Protein AF-A0AAV4XL71-F1 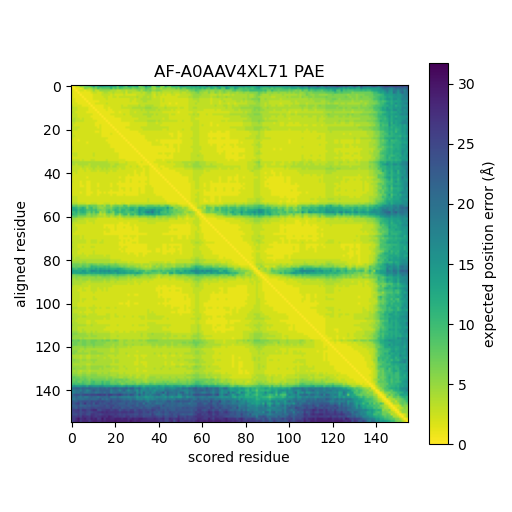(afdb_monomer)

Structure (mmCIF, N/CA/C/O backbone):
data_AF-A0AAV4XL71-F1
#
_entry.id   AF-A0AAV4XL71-F1
#
loop_
_atom_site.group_PDB
_atom_site.id
_atom_site.type_symbol
_atom_site.label_atom_id
_atom_site.label_alt_id
_atom_site.label_comp_id
_atom_site.label_asym_id
_atom_site.label_entity_id
_atom_site.label_seq_id
_atom_site.pdbx_PDB_ins_code
_atom_site.Cartn_x
_atom_site.Cartn_y
_atom_site.Cartn_z
_atom_site.occupancy
_atom_site.B_iso_or_equiv
_atom_site.auth_seq_id
_atom_site.auth_comp_id
_atom_site.auth_asym_id
_atom_site.auth_atom_id
_atom_site.pdbx_PDB_model_num
ATOM 1 N N . MET A 1 1 ? -8.577 -16.260 -2.940 1.00 77.62 1 MET A N 1
ATOM 2 C CA . MET A 1 1 ? -7.442 -15.545 -3.598 1.00 77.62 1 MET A CA 1
ATOM 3 C C . MET A 1 1 ? -6.178 -16.378 -3.914 1.00 77.62 1 MET A C 1
ATOM 5 O O . MET A 1 1 ? -5.143 -15.800 -4.239 1.00 77.62 1 MET A O 1
ATOM 9 N N . MET A 1 2 ? -6.206 -17.719 -3.899 1.00 82.19 2 MET A N 1
ATOM 10 C CA . MET A 1 2 ? -4.968 -18.520 -4.022 1.00 82.19 2 MET A CA 1
ATOM 11 C C . MET A 1 2 ? -4.194 -18.325 -5.337 1.00 82.19 2 MET A C 1
ATOM 13 O O . MET A 1 2 ? -2.986 -18.136 -5.296 1.00 82.19 2 MET A O 1
ATOM 17 N N . CYS A 1 3 ? -4.869 -18.252 -6.488 1.00 85.50 3 CYS A N 1
ATOM 18 C CA . CYS A 1 3 ? -4.184 -18.035 -7.768 1.00 85.50 3 CYS A CA 1
ATOM 19 C C . CYS A 1 3 ? -3.462 -16.678 -7.841 1.00 85.50 3 CYS A C 1
ATOM 21 O O . CYS A 1 3 ? -2.417 -16.573 -8.475 1.00 85.50 3 CYS A O 1
ATOM 23 N N . VAL A 1 4 ? -3.999 -15.641 -7.184 1.00 88.25 4 VAL A N 1
ATOM 24 C CA . VAL A 1 4 ? -3.341 -14.326 -7.095 1.00 88.25 4 VAL A CA 1
ATOM 25 C C . VAL A 1 4 ? -2.095 -14.412 -6.220 1.00 88.25 4 VAL A C 1
ATOM 27 O O . VAL A 1 4 ? -1.054 -13.869 -6.581 1.00 88.25 4 VAL A O 1
ATOM 30 N N . ASN A 1 5 ? -2.181 -15.135 -5.102 1.00 91.56 5 ASN A N 1
ATOM 31 C CA . ASN A 1 5 ? -1.018 -15.416 -4.271 1.00 91.56 5 ASN A CA 1
ATOM 32 C C . ASN A 1 5 ? 0.072 -16.142 -5.077 1.00 91.56 5 ASN A C 1
ATOM 34 O O . ASN A 1 5 ? 1.220 -15.707 -5.069 1.00 91.56 5 ASN A O 1
ATOM 38 N N . ASP A 1 6 ? -0.278 -17.188 -5.823 1.00 91.94 6 ASP A N 1
ATOM 39 C CA . ASP A 1 6 ? 0.688 -17.948 -6.628 1.00 91.94 6 ASP A CA 1
ATOM 40 C C . ASP A 1 6 ? 1.309 -17.094 -7.742 1.00 91.94 6 ASP A C 1
ATOM 42 O O . ASP A 1 6 ? 2.503 -17.191 -8.021 1.00 91.94 6 ASP A O 1
ATOM 46 N N . LEU A 1 7 ? 0.520 -16.197 -8.339 1.00 92.38 7 LEU A N 1
ATOM 47 C CA . LEU A 1 7 ? 0.983 -15.265 -9.361 1.00 92.38 7 LEU A CA 1
ATOM 48 C C . LEU A 1 7 ? 2.049 -14.297 -8.826 1.00 92.38 7 LEU A C 1
ATOM 50 O O . LEU A 1 7 ? 3.060 -14.097 -9.497 1.00 92.38 7 LEU A O 1
ATOM 54 N N . VAL A 1 8 ? 1.860 -13.732 -7.628 1.00 93.06 8 VAL A N 1
ATOM 55 C CA . VAL A 1 8 ? 2.845 -12.836 -6.982 1.00 93.06 8 VAL A CA 1
ATOM 56 C C . VAL A 1 8 ? 4.165 -13.555 -6.695 1.00 93.06 8 VAL A C 1
ATOM 58 O O . VAL A 1 8 ? 5.229 -12.948 -6.784 1.00 93.06 8 VAL A O 1
ATOM 61 N N . HIS A 1 9 ? 4.111 -14.858 -6.418 1.00 93.62 9 HIS A N 1
ATOM 62 C CA . HIS A 1 9 ? 5.293 -15.687 -6.172 1.00 93.62 9 HIS A CA 1
ATOM 63 C C . HIS A 1 9 ? 5.906 -16.281 -7.454 1.00 93.62 9 HIS A C 1
ATOM 65 O O . HIS A 1 9 ? 6.926 -16.969 -7.388 1.00 93.62 9 HIS A O 1
ATOM 71 N N . SER A 1 10 ? 5.307 -16.033 -8.620 1.00 94.44 10 SER A N 1
ATOM 72 C CA . SER A 1 10 ? 5.770 -16.570 -9.900 1.00 94.44 10 SER A CA 1
ATOM 73 C C . SER A 1 10 ? 6.892 -15.735 -10.529 1.00 94.44 10 SER A C 1
ATOM 75 O O . SER A 1 10 ? 7.055 -14.546 -10.247 1.00 94.44 10 SER A O 1
ATOM 77 N N . GLU A 1 11 ? 7.619 -16.331 -11.479 1.00 92.75 11 GLU A N 1
ATOM 78 C CA . GLU A 1 11 ? 8.630 -15.623 -12.280 1.00 92.75 11 GLU A CA 1
ATOM 79 C C . GLU A 1 11 ? 8.041 -14.450 -13.081 1.00 92.75 11 GLU A C 1
ATOM 81 O O . GLU A 1 11 ? 8.743 -13.476 -13.350 1.00 92.75 11 GLU A O 1
ATOM 86 N N . LEU A 1 12 ? 6.743 -14.487 -13.416 1.00 93.31 12 LEU A N 1
ATOM 87 C CA . LEU A 1 12 ? 6.084 -13.391 -14.134 1.00 93.31 12 LEU A CA 1
ATOM 88 C C . LEU A 1 12 ? 6.100 -12.100 -13.316 1.00 93.31 12 LEU A C 1
ATOM 90 O O . LEU A 1 12 ? 6.318 -11.029 -13.873 1.00 93.31 12 LEU A O 1
ATOM 94 N N . PHE A 1 13 ? 5.930 -12.181 -11.995 1.00 93.75 13 PHE A N 1
ATOM 95 C CA . PHE A 1 13 ? 5.935 -10.990 -11.147 1.00 93.75 13 PHE A CA 1
ATOM 96 C C . PHE A 1 13 ? 7.332 -10.356 -11.029 1.00 93.75 13 PHE A C 1
ATOM 98 O O . PHE A 1 13 ? 7.470 -9.168 -10.733 1.00 93.75 13 PHE A O 1
ATOM 105 N N . ARG A 1 14 ? 8.397 -11.102 -11.341 1.00 91.69 14 ARG A N 1
ATOM 106 C CA . ARG A 1 14 ? 9.757 -10.550 -11.402 1.00 91.69 14 ARG A CA 1
ATOM 107 C C . ARG A 1 14 ? 9.975 -9.694 -12.648 1.00 91.69 14 ARG A C 1
ATOM 109 O O . ARG A 1 14 ? 10.817 -8.802 -12.629 1.00 91.69 14 ARG A O 1
ATOM 116 N N . ILE A 1 15 ? 9.191 -9.880 -13.706 1.00 93.69 15 ILE A N 1
ATOM 117 C CA . ILE A 1 15 ? 9.336 -9.128 -14.955 1.00 93.69 15 ILE A CA 1
ATOM 118 C C . ILE A 1 15 ? 8.587 -7.784 -14.837 1.00 93.69 15 ILE A C 1
ATOM 120 O O . ILE A 1 15 ? 7.362 -7.795 -14.687 1.00 93.69 15 ILE A O 1
ATOM 124 N N . PRO A 1 16 ? 9.264 -6.618 -14.943 1.00 93.56 16 PRO A N 1
ATOM 125 C CA . PRO A 1 16 ? 8.613 -5.308 -14.829 1.00 93.56 16 PRO A CA 1
ATOM 126 C C . PRO A 1 16 ? 7.434 -5.113 -15.787 1.00 93.56 16 PRO A C 1
ATOM 128 O O . PRO A 1 16 ? 6.377 -4.648 -15.372 1.00 93.56 16 PRO A O 1
ATOM 131 N N . ASP A 1 17 ? 7.578 -5.529 -17.047 1.00 94.06 17 ASP A N 1
ATOM 132 C CA . ASP A 1 17 ? 6.519 -5.384 -18.053 1.00 94.06 17 ASP A CA 1
ATOM 133 C C . ASP A 1 17 ? 5.276 -6.218 -17.715 1.00 94.06 17 ASP A C 1
ATOM 135 O O . ASP A 1 17 ? 4.148 -5.796 -17.967 1.00 94.06 17 ASP A O 1
ATOM 139 N N . CYS A 1 18 ? 5.461 -7.380 -17.082 1.00 95.19 18 CYS A N 1
ATOM 140 C CA . CYS A 1 18 ? 4.349 -8.180 -16.586 1.00 95.19 18 CYS A CA 1
ATOM 141 C C . CYS A 1 18 ? 3.691 -7.514 -15.374 1.00 95.19 18 CYS A C 1
ATOM 143 O O . CYS A 1 18 ? 2.464 -7.453 -15.321 1.00 95.19 18 CYS A O 1
ATOM 145 N N . ARG A 1 19 ? 4.466 -6.960 -14.428 1.00 95.69 19 ARG A N 1
ATOM 146 C CA . ARG A 1 19 ? 3.899 -6.247 -13.268 1.00 95.69 19 ARG A CA 1
ATOM 147 C C . ARG A 1 19 ? 2.985 -5.098 -13.678 1.00 95.69 19 ARG A C 1
ATOM 149 O O . ARG A 1 19 ? 1.928 -4.960 -13.079 1.00 95.69 19 ARG A O 1
ATOM 156 N N . VAL A 1 20 ? 3.313 -4.358 -14.738 1.00 95.00 20 VAL A N 1
ATOM 157 C CA . VAL A 1 20 ? 2.452 -3.276 -15.258 1.00 95.00 20 VAL A CA 1
ATOM 158 C C . VAL A 1 20 ? 1.038 -3.766 -15.606 1.00 95.00 20 VAL A C 1
ATOM 160 O O . VAL A 1 20 ? 0.077 -3.018 -15.454 1.00 95.00 20 VAL A O 1
ATOM 163 N N . VAL A 1 21 ? 0.891 -5.018 -16.045 1.00 95.56 21 VAL A N 1
ATOM 164 C CA . VAL A 1 21 ? -0.412 -5.617 -16.379 1.00 95.56 21 VAL A CA 1
ATOM 165 C C . VAL A 1 21 ? -1.054 -6.287 -15.164 1.00 95.56 21 VAL A C 1
ATOM 167 O O . VAL A 1 21 ? -2.259 -6.176 -14.949 1.00 95.56 21 VAL A O 1
ATOM 170 N N . LEU A 1 22 ? -0.257 -7.004 -14.370 1.00 96.19 22 LEU A N 1
ATOM 171 C CA . LEU A 1 22 ? -0.755 -7.820 -13.264 1.00 96.19 22 LEU A CA 1
ATOM 172 C C . LEU A 1 22 ? -1.132 -6.975 -12.044 1.00 96.19 22 LEU A C 1
ATOM 174 O O . LEU A 1 22 ? -2.165 -7.218 -11.425 1.00 96.19 22 LEU A O 1
ATOM 178 N N . LEU A 1 23 ? -0.309 -5.987 -11.696 1.00 96.88 23 LEU A N 1
ATOM 179 C CA . LEU A 1 23 ? -0.427 -5.235 -10.452 1.00 96.88 23 LEU A CA 1
ATOM 180 C C . LEU A 1 23 ? -1.751 -4.463 -10.337 1.00 96.88 23 LEU A C 1
ATOM 182 O O . LEU A 1 23 ? -2.382 -4.603 -9.292 1.00 96.88 23 LEU A O 1
ATOM 186 N N . PRO A 1 24 ? -2.262 -3.770 -11.378 1.00 97.75 24 PRO A N 1
ATOM 187 C CA . PRO A 1 24 ? -3.576 -3.130 -11.299 1.00 97.75 24 PRO A CA 1
ATOM 188 C C . PRO A 1 24 ? -4.710 -4.128 -11.027 1.00 97.75 24 PRO A C 1
ATOM 190 O O . PRO A 1 24 ? -5.606 -3.860 -10.228 1.00 97.75 24 PRO A O 1
ATOM 193 N N . MET A 1 25 ? -4.673 -5.312 -11.653 1.00 96.56 25 MET A N 1
ATOM 194 C CA . MET A 1 25 ? -5.679 -6.359 -11.429 1.00 96.56 25 MET A CA 1
ATOM 195 C C . MET A 1 25 ? -5.630 -6.871 -9.986 1.00 96.56 25 MET A C 1
ATOM 197 O O . MET A 1 25 ? -6.660 -6.941 -9.315 1.00 96.56 25 MET A O 1
ATOM 201 N N . ILE A 1 26 ? -4.425 -7.158 -9.491 1.00 97.50 26 ILE A N 1
ATOM 202 C CA . ILE A 1 26 ? -4.198 -7.629 -8.123 1.00 97.50 26 ILE A CA 1
ATOM 203 C C . ILE A 1 26 ? -4.649 -6.570 -7.108 1.00 97.50 26 ILE A C 1
ATOM 205 O O . ILE A 1 26 ? -5.390 -6.888 -6.179 1.00 97.50 26 ILE A O 1
ATOM 209 N N . CYS A 1 27 ? -4.252 -5.308 -7.299 1.00 98.00 27 CYS A N 1
ATOM 210 C CA . CYS A 1 27 ? -4.616 -4.196 -6.426 1.00 98.00 27 CYS A CA 1
ATOM 211 C C . CYS A 1 27 ? -6.130 -3.968 -6.381 1.00 98.00 27 CYS A C 1
ATOM 213 O O . CYS A 1 27 ? -6.674 -3.805 -5.292 1.00 98.00 27 CYS A O 1
ATOM 215 N N . ASN A 1 28 ? -6.821 -4.019 -7.523 1.00 97.19 28 ASN A N 1
ATOM 216 C CA . ASN A 1 28 ? -8.278 -3.879 -7.568 1.00 97.19 28 ASN A CA 1
ATOM 217 C C . ASN A 1 28 ? -8.994 -5.013 -6.825 1.00 97.19 28 ASN A C 1
ATOM 219 O O . ASN A 1 28 ? -9.927 -4.761 -6.062 1.00 97.19 28 ASN A O 1
ATOM 223 N N . GLN A 1 29 ? -8.534 -6.254 -6.996 1.00 96.44 29 GLN A N 1
ATOM 224 C CA . GLN A 1 29 ? -9.107 -7.399 -6.292 1.00 96.44 29 GLN A CA 1
ATOM 225 C C . GLN A 1 29 ? -8.887 -7.299 -4.775 1.00 96.44 29 GLN A C 1
ATOM 227 O O . GLN A 1 29 ? -9.817 -7.499 -3.997 1.00 96.44 29 GLN A O 1
ATOM 232 N N . ILE A 1 30 ? -7.668 -6.953 -4.351 1.00 97.44 30 ILE A N 1
ATOM 233 C CA . ILE A 1 30 ? -7.330 -6.746 -2.938 1.00 97.44 30 ILE A CA 1
ATOM 234 C C . ILE A 1 30 ? -8.175 -5.623 -2.344 1.00 97.44 30 ILE A C 1
ATOM 236 O O . ILE A 1 30 ? -8.736 -5.797 -1.269 1.00 97.44 30 ILE A O 1
ATOM 240 N N . LYS A 1 31 ? -8.302 -4.493 -3.047 1.00 97.69 31 LYS A N 1
ATOM 241 C CA . LYS A 1 31 ? -9.126 -3.364 -2.614 1.00 97.69 31 LYS A CA 1
ATOM 242 C C . LYS A 1 31 ? -10.556 -3.802 -2.309 1.00 97.69 31 LYS A C 1
ATOM 244 O O . LYS A 1 31 ? -11.035 -3.555 -1.208 1.00 97.69 31 LYS A O 1
ATOM 249 N N . SER A 1 32 ? -11.198 -4.494 -3.253 1.00 97.12 32 SER A N 1
ATOM 250 C CA . SER A 1 32 ? -12.578 -4.962 -3.093 1.00 97.12 32 SER A CA 1
ATOM 251 C C . SER A 1 32 ? -12.737 -5.883 -1.882 1.00 97.12 32 SER A C 1
ATOM 253 O O . SER A 1 32 ? -13.720 -5.772 -1.156 1.00 97.12 32 SER A O 1
ATOM 255 N N . LEU A 1 33 ? -11.781 -6.785 -1.651 1.00 96.38 33 LEU A N 1
ATOM 256 C CA . LEU A 1 33 ? -11.826 -7.718 -0.524 1.00 96.38 33 LEU A CA 1
ATOM 257 C C . LEU A 1 33 ? -11.607 -7.013 0.819 1.00 96.38 33 LEU A C 1
ATOM 259 O O . LEU A 1 33 ? -12.353 -7.265 1.764 1.00 96.38 33 LEU A O 1
ATOM 263 N N . LEU A 1 34 ? -10.659 -6.073 0.885 1.00 95.88 34 LEU A N 1
ATOM 264 C CA . LEU A 1 34 ? -10.430 -5.249 2.074 1.00 95.88 34 LEU A CA 1
ATOM 265 C C . LEU A 1 34 ? -11.668 -4.411 2.435 1.00 95.88 34 LEU A C 1
ATOM 267 O O . LEU A 1 34 ? -12.049 -4.345 3.602 1.00 95.88 34 LEU A O 1
ATOM 271 N N . GLU A 1 35 ? -12.327 -3.810 1.441 1.00 95.12 35 GLU A N 1
ATOM 272 C CA . GLU A 1 35 ? -13.557 -3.028 1.633 1.00 95.12 35 GLU A CA 1
ATOM 273 C C . GLU A 1 35 ? -14.727 -3.897 2.125 1.00 95.12 35 GLU A C 1
ATOM 275 O O . GLU A 1 35 ? -15.497 -3.471 2.988 1.00 95.12 35 GLU A O 1
ATOM 280 N N . CYS A 1 36 ? -14.832 -5.138 1.638 1.00 94.88 36 CYS A N 1
ATOM 281 C CA . CYS A 1 36 ? -15.834 -6.108 2.086 1.00 94.88 36 CYS A CA 1
ATOM 282 C C . CYS A 1 36 ? -15.450 -6.863 3.372 1.00 94.88 36 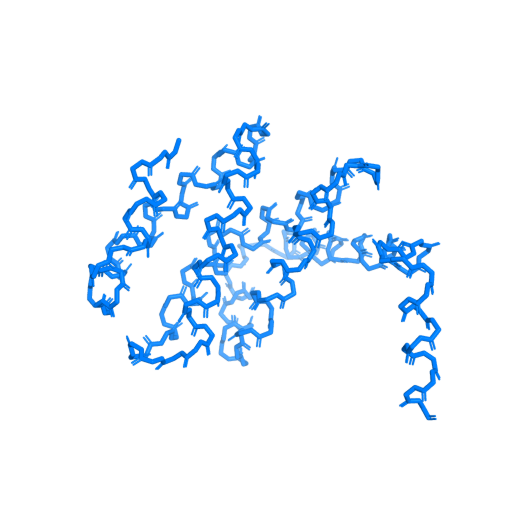CYS A C 1
ATOM 284 O O . CYS A 1 36 ? -16.266 -7.633 3.878 1.00 94.88 36 CYS A O 1
ATOM 286 N N . LYS A 1 37 ? -14.244 -6.636 3.912 1.00 92.62 37 LYS A N 1
ATOM 287 C CA . LYS A 1 37 ? -13.661 -7.378 5.043 1.00 92.62 37 LYS A CA 1
ATOM 288 C C . LYS A 1 37 ? -13.608 -8.897 4.821 1.00 92.62 37 LYS A C 1
ATOM 290 O O . LYS A 1 37 ? -13.772 -9.666 5.768 1.00 92.62 37 LYS A O 1
ATOM 295 N N . ASP A 1 38 ? -13.373 -9.323 3.585 1.00 94.25 38 ASP A N 1
ATOM 296 C CA . ASP A 1 38 ? -13.294 -10.731 3.188 1.00 94.25 38 ASP A CA 1
ATOM 297 C C . ASP A 1 38 ? -11.845 -11.143 2.881 1.00 94.25 38 ASP A C 1
ATOM 299 O O . ASP A 1 38 ? -11.041 -10.324 2.442 1.00 94.25 38 ASP A O 1
ATOM 303 N N . GLU A 1 39 ? -11.490 -12.402 3.155 1.00 94.50 39 GLU A N 1
ATOM 304 C CA . GLU A 1 39 ? -10.135 -12.969 2.998 1.00 94.50 39 GLU A CA 1
ATOM 305 C C . GLU A 1 39 ? -8.984 -12.055 3.509 1.00 94.50 39 GLU A C 1
ATOM 307 O O . GLU A 1 39 ? -7.869 -12.082 2.978 1.00 94.50 39 GLU A O 1
ATOM 312 N N . MET A 1 40 ? -9.227 -11.260 4.563 1.00 94.44 40 MET A N 1
ATOM 313 C CA . MET A 1 40 ? -8.322 -10.194 5.036 1.00 94.44 40 MET A CA 1
ATOM 314 C C . MET A 1 40 ? -6.884 -10.667 5.272 1.00 94.44 40 MET A C 1
ATOM 316 O O . MET A 1 40 ? -5.939 -9.997 4.861 1.00 94.44 40 MET A O 1
ATOM 320 N N . GLU A 1 41 ? -6.702 -11.831 5.899 1.00 95.12 41 GLU A N 1
ATOM 321 C CA . GLU A 1 41 ? -5.373 -12.397 6.168 1.00 95.12 41 GLU A CA 1
ATOM 322 C C . GLU A 1 41 ? -4.584 -12.652 4.881 1.00 95.12 41 GLU A C 1
ATOM 324 O O . GLU A 1 41 ? -3.386 -12.370 4.801 1.00 95.12 41 GLU A O 1
ATOM 329 N N . LEU A 1 42 ? -5.267 -13.155 3.851 1.00 95.94 42 LEU A N 1
ATOM 330 C CA . LEU A 1 42 ? -4.659 -13.458 2.566 1.00 95.94 42 LEU A CA 1
ATOM 331 C C . LEU A 1 42 ? -4.348 -12.171 1.798 1.00 95.94 42 LEU A C 1
ATOM 333 O O . LEU A 1 42 ? -3.269 -12.066 1.219 1.00 95.94 42 LEU A O 1
ATOM 337 N N . CYS A 1 43 ? -5.221 -11.161 1.856 1.00 97.25 43 CYS A N 1
ATOM 338 C CA . CYS A 1 43 ? -4.920 -9.830 1.325 1.00 97.25 43 CYS A CA 1
ATOM 339 C C . CYS A 1 43 ? -3.686 -9.222 2.001 1.00 97.25 43 CYS A C 1
ATOM 341 O O . CYS A 1 43 ? -2.757 -8.803 1.315 1.00 97.25 43 CYS A O 1
ATOM 343 N N . VAL A 1 44 ? -3.638 -9.225 3.336 1.00 96.69 44 VAL A N 1
ATOM 344 C CA . VAL A 1 44 ? -2.504 -8.718 4.123 1.00 96.69 44 VAL A CA 1
ATOM 345 C C . VAL A 1 44 ? -1.208 -9.432 3.743 1.00 96.69 44 VAL A C 1
ATOM 347 O O . VAL A 1 44 ? -0.195 -8.772 3.502 1.00 96.69 44 VAL A O 1
ATOM 350 N N . LYS A 1 45 ? -1.236 -10.762 3.630 1.00 96.81 45 LYS A N 1
ATOM 351 C CA . LYS A 1 45 ? -0.084 -11.545 3.181 1.00 96.81 45 LYS A CA 1
ATOM 352 C C . LYS A 1 45 ? 0.376 -11.121 1.784 1.00 96.81 45 LYS A C 1
ATOM 354 O O . LYS A 1 45 ? 1.524 -10.722 1.625 1.00 96.81 45 LYS A O 1
ATOM 359 N N . ILE A 1 46 ? -0.528 -11.123 0.802 1.00 97.62 46 ILE A N 1
ATOM 360 C CA . ILE A 1 46 ? -0.196 -10.810 -0.596 1.00 97.62 46 ILE A CA 1
ATOM 361 C C . ILE A 1 46 ? 0.388 -9.399 -0.725 1.00 97.62 46 ILE A C 1
ATOM 363 O O . ILE A 1 46 ? 1.403 -9.219 -1.394 1.00 97.62 46 ILE A O 1
ATOM 367 N N . ILE A 1 47 ? -0.209 -8.392 -0.075 1.00 97.75 47 ILE A N 1
ATOM 368 C CA . ILE A 1 47 ? 0.327 -7.024 -0.117 1.00 97.75 47 ILE A CA 1
ATOM 369 C C . ILE A 1 47 ? 1.711 -6.977 0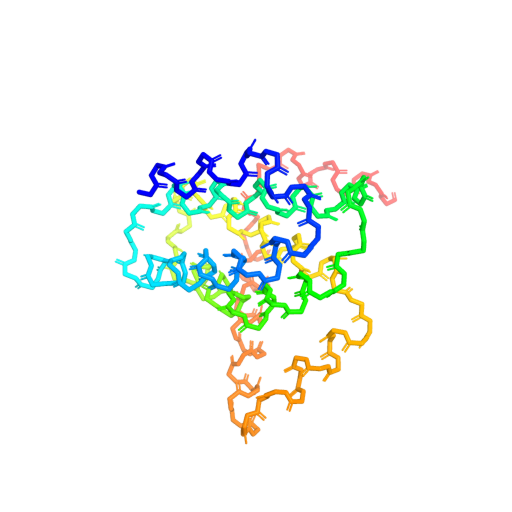.532 1.00 97.75 47 ILE A C 1
ATOM 371 O O . ILE A 1 47 ? 2.610 -6.336 -0.006 1.00 97.75 47 ILE A O 1
ATOM 375 N N . SER A 1 48 ? 1.901 -7.658 1.666 1.00 97.31 48 SER A N 1
ATOM 376 C CA . SER A 1 48 ? 3.202 -7.702 2.343 1.00 97.31 48 SER A CA 1
ATOM 377 C C . SER A 1 48 ? 4.279 -8.290 1.430 1.00 97.31 48 SER A C 1
ATOM 379 O O . SER A 1 48 ? 5.332 -7.674 1.266 1.00 97.31 48 SER A O 1
ATOM 381 N N . ASP A 1 49 ? 3.984 -9.412 0.772 1.00 96.44 49 ASP A N 1
ATOM 382 C CA . ASP A 1 49 ? 4.897 -10.088 -0.154 1.00 96.44 49 ASP A CA 1
ATOM 383 C C . ASP A 1 49 ? 5.233 -9.197 -1.366 1.00 96.44 49 ASP A C 1
ATOM 385 O O . ASP A 1 49 ? 6.405 -9.049 -1.727 1.00 96.44 49 ASP A O 1
ATOM 389 N N . ILE A 1 50 ? 4.234 -8.509 -1.940 1.00 96.94 50 ILE A N 1
ATOM 390 C CA . ILE A 1 50 ? 4.441 -7.516 -3.009 1.00 96.94 50 ILE A CA 1
ATOM 391 C C . ILE A 1 50 ? 5.373 -6.400 -2.529 1.00 96.94 50 ILE A C 1
ATOM 393 O O . ILE A 1 50 ? 6.370 -6.099 -3.188 1.00 96.94 50 ILE A O 1
ATOM 397 N N . MET A 1 51 ? 5.085 -5.783 -1.379 1.00 97.50 51 MET A N 1
ATOM 398 C CA . MET A 1 51 ? 5.876 -4.657 -0.881 1.00 97.50 51 MET A CA 1
ATOM 399 C C . MET A 1 51 ? 7.317 -5.058 -0.550 1.00 97.50 51 MET A C 1
ATOM 401 O O . MET A 1 51 ? 8.226 -4.256 -0.773 1.00 97.50 51 MET A O 1
ATOM 405 N N . ILE A 1 52 ? 7.544 -6.277 -0.047 1.00 94.81 52 ILE A N 1
ATOM 406 C CA . ILE A 1 52 ? 8.885 -6.833 0.191 1.00 94.81 52 ILE A CA 1
ATOM 407 C C . ILE A 1 52 ? 9.619 -7.023 -1.140 1.00 94.81 52 ILE A C 1
ATOM 409 O O . ILE A 1 52 ? 10.756 -6.566 -1.286 1.00 94.81 52 ILE A O 1
ATOM 413 N N . SER A 1 53 ? 8.957 -7.626 -2.132 1.00 93.88 53 SER A N 1
ATOM 414 C CA . SER A 1 53 ? 9.531 -7.840 -3.463 1.00 93.88 53 SER A CA 1
ATOM 415 C C . SER A 1 53 ? 9.936 -6.525 -4.137 1.00 93.88 53 SER A C 1
ATOM 417 O O . SER A 1 53 ? 10.986 -6.459 -4.777 1.00 93.88 53 SER A O 1
ATOM 419 N N . LEU A 1 54 ? 9.124 -5.472 -4.008 1.00 94.88 54 LEU A N 1
ATOM 420 C CA . LEU A 1 54 ? 9.417 -4.166 -4.607 1.00 94.88 54 LEU A CA 1
ATOM 421 C C . LEU A 1 54 ? 10.496 -3.387 -3.840 1.00 94.88 54 LEU A C 1
ATOM 423 O O . LEU A 1 54 ? 11.258 -2.629 -4.450 1.00 94.88 54 LEU A O 1
ATOM 427 N N . TYR A 1 55 ? 10.609 -3.607 -2.527 1.00 92.56 55 TYR A N 1
ATOM 428 C CA . TYR A 1 55 ? 11.633 -2.974 -1.699 1.00 92.56 55 TYR A CA 1
ATOM 429 C C . TYR A 1 55 ? 13.043 -3.461 -2.052 1.00 92.56 55 TYR A C 1
ATOM 431 O O . TYR A 1 55 ? 13.973 -2.654 -2.087 1.00 92.56 55 TYR A O 1
ATOM 43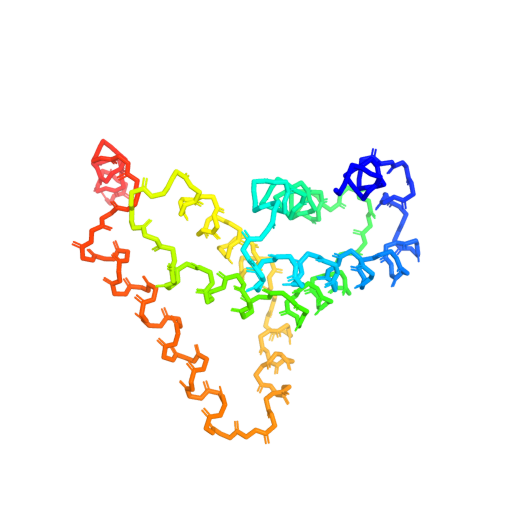9 N N . GLY A 1 56 ? 13.201 -4.758 -2.347 1.00 84.19 56 GLY A N 1
ATOM 440 C CA . GLY A 1 56 ? 14.498 -5.355 -2.687 1.00 84.19 56 GLY A CA 1
ATOM 441 C C . GLY A 1 56 ? 15.124 -4.800 -3.972 1.00 84.19 56 GLY A C 1
ATOM 442 O O . GLY A 1 56 ? 16.344 -4.803 -4.105 1.00 84.19 56 GLY A O 1
ATOM 443 N N . ARG A 1 57 ? 14.309 -4.283 -4.907 1.00 78.69 57 ARG A N 1
ATOM 444 C CA . ARG A 1 57 ? 14.731 -3.739 -6.221 1.00 78.69 57 ARG A CA 1
ATOM 445 C C . ARG A 1 57 ? 15.589 -4.686 -7.074 1.00 78.69 57 ARG A C 1
ATOM 447 O O . ARG A 1 57 ? 16.190 -4.254 -8.054 1.00 78.69 57 ARG A O 1
ATOM 454 N N . GLU A 1 58 ? 15.615 -5.971 -6.738 1.00 77.81 58 GLU A N 1
ATOM 455 C CA . GLU A 1 58 ? 16.401 -6.993 -7.438 1.00 77.81 58 GLU A CA 1
ATOM 456 C C . GLU A 1 58 ? 15.932 -7.179 -8.889 1.00 77.81 58 GLU A C 1
ATOM 458 O O . GLU A 1 58 ? 16.716 -7.516 -9.77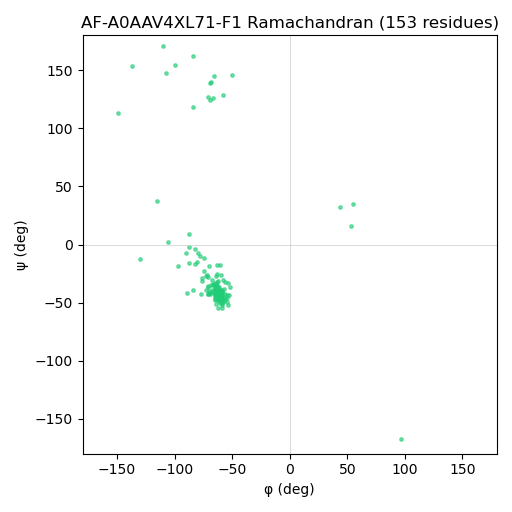1 1.00 77.81 58 GLU A O 1
ATOM 463 N N . TRP A 1 59 ? 14.656 -6.884 -9.151 1.00 80.69 59 TRP A N 1
ATOM 464 C CA . TRP A 1 59 ? 13.961 -7.222 -10.393 1.00 80.69 59 TRP A CA 1
ATOM 465 C C . TRP A 1 59 ? 13.536 -5.986 -11.200 1.00 80.69 59 TRP A C 1
ATOM 467 O O . TRP A 1 59 ? 12.455 -5.937 -11.793 1.00 80.69 59 TRP A O 1
ATOM 477 N N . GLY A 1 60 ? 14.385 -4.954 -11.199 1.00 85.81 60 GLY A N 1
ATOM 478 C CA . GLY A 1 60 ? 14.236 -3.757 -12.030 1.00 85.81 60 GLY A CA 1
ATOM 479 C C . GLY A 1 60 ? 13.569 -2.562 -11.342 1.00 85.81 60 GLY A C 1
ATOM 480 O O . GLY A 1 60 ? 13.437 -2.497 -10.121 1.00 85.81 60 GLY A O 1
ATOM 481 N N . ALA A 1 61 ? 13.188 -1.565 -12.145 1.00 90.19 61 ALA A N 1
ATOM 482 C CA . ALA A 1 61 ? 12.619 -0.318 -11.644 1.00 90.19 61 ALA A CA 1
ATOM 483 C C . ALA A 1 61 ? 11.204 -0.530 -11.088 1.00 90.19 61 ALA A C 1
ATOM 485 O O . ALA A 1 61 ? 10.324 -1.009 -11.796 1.00 90.19 61 ALA A O 1
ATOM 486 N N . THR A 1 62 ? 10.978 -0.100 -9.847 1.00 95.25 62 THR A N 1
ATOM 487 C CA . THR A 1 62 ? 9.701 -0.285 -9.134 1.00 95.25 62 THR A CA 1
ATOM 488 C C . THR A 1 62 ? 8.877 0.993 -9.017 1.00 95.25 62 THR A C 1
ATOM 490 O O . THR A 1 62 ? 7.800 1.001 -8.440 1.00 95.25 62 THR A O 1
ATOM 493 N N . HIS A 1 63 ? 9.348 2.100 -9.591 1.00 94.62 63 HIS A N 1
ATOM 494 C CA . HIS A 1 63 ? 8.699 3.403 -9.450 1.00 94.62 63 HIS A CA 1
ATOM 495 C C . HIS A 1 63 ? 7.250 3.410 -9.969 1.00 94.62 63 HIS A C 1
ATOM 497 O O . HIS A 1 63 ? 6.363 3.948 -9.321 1.00 94.62 63 HIS A O 1
ATOM 503 N N . LYS A 1 64 ? 6.977 2.805 -11.131 1.00 95.75 64 LYS A N 1
ATOM 504 C CA . LYS A 1 64 ? 5.597 2.707 -11.643 1.00 95.75 64 LYS A CA 1
ATOM 505 C C . LYS A 1 64 ? 4.736 1.778 -10.785 1.00 95.75 64 LYS A C 1
ATOM 507 O O . LYS A 1 64 ? 3.567 2.075 -10.576 1.00 95.75 64 LYS A O 1
ATOM 512 N N . ASP A 1 65 ? 5.338 0.719 -10.250 1.00 97.44 65 ASP A N 1
ATOM 513 C CA . ASP A 1 65 ? 4.664 -0.234 -9.369 1.00 97.44 65 ASP A CA 1
ATOM 514 C C . ASP A 1 65 ? 4.205 0.455 -8.070 1.00 97.44 65 ASP A C 1
ATOM 516 O O . ASP A 1 65 ? 3.066 0.290 -7.641 1.00 97.44 65 ASP A O 1
ATOM 520 N N . ILE A 1 66 ? 5.060 1.301 -7.478 1.00 98.00 66 ILE A N 1
ATOM 521 C CA . ILE A 1 66 ? 4.711 2.100 -6.294 1.00 98.00 66 ILE A CA 1
ATOM 522 C C . ILE A 1 66 ? 3.622 3.129 -6.614 1.00 98.00 66 ILE A C 1
ATOM 524 O O . ILE A 1 66 ? 2.711 3.294 -5.804 1.00 98.00 66 ILE A O 1
ATOM 528 N N . SER A 1 67 ? 3.669 3.784 -7.782 1.00 97.88 67 SER A N 1
ATOM 529 C CA . SER A 1 67 ? 2.581 4.670 -8.223 1.00 97.88 67 SER A CA 1
ATOM 530 C C . SER A 1 67 ? 1.236 3.947 -8.323 1.00 97.88 67 SER A C 1
ATOM 532 O O . SER A 1 67 ? 0.227 4.489 -7.881 1.00 97.88 67 SER A O 1
ATOM 534 N N . GLU A 1 68 ? 1.213 2.735 -8.875 1.00 98.25 68 GLU A N 1
ATOM 535 C CA . GLU A 1 68 ? -0.007 1.928 -8.975 1.00 98.25 68 GLU A CA 1
ATOM 536 C C . GLU A 1 68 ? -0.530 1.557 -7.580 1.00 98.25 68 GLU A C 1
ATOM 538 O O . GLU A 1 68 ? -1.676 1.839 -7.244 1.00 98.25 68 GLU A O 1
ATOM 543 N N . ILE A 1 69 ? 0.330 1.010 -6.716 1.00 98.44 69 ILE A N 1
ATOM 544 C CA . ILE A 1 69 ? -0.055 0.579 -5.365 1.00 98.44 69 ILE A CA 1
ATOM 545 C C . ILE A 1 69 ? -0.570 1.746 -4.525 1.00 98.44 69 ILE A C 1
ATOM 547 O O . ILE A 1 69 ? -1.600 1.619 -3.856 1.00 98.44 69 ILE A O 1
ATOM 551 N N . MET A 1 70 ? 0.130 2.885 -4.539 1.00 97.94 70 MET A N 1
ATOM 552 C CA . MET A 1 70 ? -0.278 4.023 -3.720 1.00 97.94 70 MET A CA 1
ATOM 553 C C . MET A 1 70 ? -1.658 4.532 -4.151 1.00 97.94 70 MET A C 1
ATOM 555 O O . MET A 1 70 ? -2.502 4.754 -3.292 1.00 97.94 70 MET A O 1
ATOM 559 N N . LEU A 1 71 ? -1.915 4.659 -5.459 1.00 97.81 71 LEU A N 1
ATOM 560 C CA . LEU A 1 71 ? -3.184 5.171 -5.981 1.00 97.81 71 LEU A CA 1
ATOM 561 C C . LEU A 1 71 ? -4.326 4.176 -5.770 1.00 97.81 71 LEU A C 1
ATOM 563 O O . LEU A 1 71 ? -5.448 4.586 -5.472 1.00 97.81 71 LEU A O 1
ATOM 567 N N . SER A 1 72 ? -4.035 2.883 -5.897 1.00 97.81 72 SER A N 1
ATOM 568 C CA . SER A 1 72 ? -5.059 1.846 -5.890 1.00 97.81 72 SER A CA 1
ATOM 569 C C . SER A 1 72 ? -5.463 1.411 -4.481 1.00 97.81 72 SER A C 1
ATOM 571 O O . SER A 1 72 ? -6.655 1.209 -4.251 1.00 97.81 72 SER A O 1
ATOM 573 N N . ILE A 1 73 ? -4.529 1.292 -3.522 1.00 97.88 73 ILE A N 1
ATOM 574 C CA . ILE A 1 73 ? -4.834 0.673 -2.213 1.00 97.88 73 ILE A CA 1
ATOM 575 C C . ILE A 1 73 ? -4.417 1.461 -0.964 1.00 97.88 73 ILE A C 1
ATOM 577 O O . ILE A 1 73 ? -4.879 1.105 0.119 1.00 97.88 73 ILE A O 1
ATOM 581 N N . LEU A 1 74 ? -3.596 2.520 -1.046 1.00 98.19 74 LEU A N 1
ATOM 582 C CA . LEU A 1 74 ? -3.082 3.201 0.162 1.00 98.19 74 LEU A CA 1
ATOM 583 C C . LEU A 1 74 ? -4.204 3.706 1.076 1.00 98.19 74 LEU A C 1
ATOM 585 O O . LEU A 1 74 ? -4.185 3.446 2.279 1.00 98.19 74 LEU A O 1
ATOM 589 N N . ARG A 1 75 ? -5.197 4.403 0.512 1.00 97.69 75 ARG A N 1
ATOM 590 C CA . ARG A 1 75 ? -6.329 4.909 1.296 1.00 97.69 75 ARG A CA 1
ATOM 591 C C . ARG A 1 75 ? -7.143 3.780 1.921 1.00 97.69 75 ARG A C 1
ATOM 593 O O . ARG A 1 75 ? -7.449 3.851 3.105 1.00 97.69 75 ARG A O 1
ATOM 600 N N . THR A 1 76 ? -7.421 2.718 1.167 1.00 97.75 76 THR A N 1
ATOM 601 C CA . THR A 1 76 ? -8.134 1.537 1.672 1.00 97.75 76 THR A CA 1
ATOM 602 C C . THR A 1 76 ? -7.382 0.893 2.839 1.00 97.75 76 THR A C 1
ATOM 604 O O . THR A 1 76 ? -7.992 0.564 3.852 1.00 97.75 76 THR A O 1
ATOM 607 N N . VAL A 1 77 ? -6.051 0.779 2.757 1.00 97.56 77 VAL A N 1
ATOM 608 C CA . VAL A 1 77 ? -5.211 0.273 3.856 1.00 97.56 77 VAL A CA 1
ATOM 609 C C . VAL A 1 77 ? -5.303 1.181 5.087 1.00 97.56 77 VAL A C 1
ATOM 611 O O . VAL A 1 77 ? -5.510 0.680 6.190 1.00 97.56 77 VAL A O 1
ATOM 614 N N . ILE A 1 78 ? -5.201 2.504 4.921 1.00 96.38 78 ILE A N 1
ATOM 615 C CA . ILE A 1 78 ? -5.339 3.469 6.028 1.00 96.38 78 ILE A CA 1
ATOM 616 C C . ILE A 1 78 ? -6.715 3.328 6.688 1.00 96.38 78 ILE A C 1
ATOM 618 O O . ILE A 1 78 ? -6.814 3.213 7.909 1.00 96.38 78 ILE A O 1
ATOM 622 N N . GLN A 1 79 ? -7.778 3.271 5.888 1.00 95.56 79 GLN A N 1
ATOM 623 C CA . GLN A 1 79 ? -9.138 3.090 6.383 1.00 95.56 79 GLN A CA 1
ATOM 624 C C . GLN A 1 79 ? -9.307 1.742 7.094 1.00 95.56 79 GLN A C 1
ATOM 626 O O . GLN A 1 79 ? -9.981 1.696 8.120 1.00 95.56 79 GLN A O 1
ATOM 631 N N . CYS A 1 80 ? -8.659 0.665 6.639 1.00 94.56 80 CYS A N 1
ATOM 632 C CA . CYS A 1 80 ? -8.652 -0.606 7.367 1.00 94.56 80 CYS A CA 1
ATOM 633 C C . CYS A 1 80 ? -8.063 -0.443 8.775 1.00 94.56 80 CYS A C 1
ATOM 635 O O . CYS A 1 80 ? -8.669 -0.914 9.732 1.00 94.56 80 CYS A O 1
ATOM 637 N N . VAL A 1 81 ? -6.947 0.278 8.936 1.00 91.62 81 VAL A N 1
ATOM 638 C CA . VAL A 1 81 ? -6.366 0.542 10.268 1.00 91.62 81 VAL A CA 1
ATOM 639 C C . VAL A 1 81 ? -7.340 1.308 11.168 1.00 91.62 81 VAL A C 1
ATOM 641 O O . VAL A 1 81 ? -7.449 0.994 12.349 1.00 91.62 81 VAL A O 1
ATOM 644 N N . VAL A 1 82 ? -8.064 2.289 10.620 1.00 90.12 82 VAL A N 1
ATOM 645 C CA . VAL A 1 82 ? -9.042 3.089 11.381 1.00 90.12 82 VAL A CA 1
ATOM 646 C C . VAL A 1 82 ? -10.246 2.254 11.838 1.00 90.12 82 VAL A C 1
ATOM 648 O O . VAL A 1 82 ? -10.782 2.501 12.917 1.00 90.12 82 VAL A O 1
ATOM 651 N N . HIS A 1 83 ? -10.685 1.283 11.031 1.00 87.56 83 HIS A N 1
ATOM 652 C CA . HIS A 1 83 ? -11.911 0.515 11.282 1.00 87.56 83 HIS A CA 1
ATOM 653 C C . HIS A 1 83 ? -11.694 -0.843 11.959 1.00 87.56 83 HIS A C 1
ATOM 655 O O . HIS A 1 83 ? -12.665 -1.418 12.457 1.00 87.56 83 HIS A O 1
ATOM 661 N N . LEU A 1 84 ? -10.478 -1.393 11.938 1.00 84.44 84 LEU A N 1
ATOM 662 C CA . LEU A 1 84 ? -10.178 -2.647 12.624 1.00 84.44 84 LEU A CA 1
ATOM 663 C C . LEU A 1 84 ? -10.223 -2.453 14.141 1.00 84.44 84 LEU A C 1
ATOM 665 O O . LEU A 1 84 ? -9.744 -1.459 14.693 1.00 84.44 84 LEU A O 1
ATOM 669 N N . GLU A 1 85 ? -10.797 -3.432 14.835 1.00 77.69 85 GLU A N 1
ATOM 670 C CA . GLU A 1 85 ? -10.782 -3.430 16.290 1.00 77.69 85 GLU A CA 1
ATOM 671 C C . GLU A 1 85 ? -9.358 -3.646 16.794 1.00 77.69 85 GLU A C 1
ATOM 673 O O . GLU A 1 85 ? -8.622 -4.491 16.301 1.00 77.69 85 GLU A O 1
ATOM 678 N N . ARG A 1 86 ? -8.966 -2.932 17.851 1.00 69.12 86 ARG A N 1
ATOM 679 C CA . ARG A 1 86 ? -7.581 -2.958 18.357 1.00 69.12 86 ARG A CA 1
ATOM 680 C C . ARG A 1 86 ? -7.081 -4.330 18.821 1.00 69.12 86 ARG A C 1
ATOM 682 O O . ARG A 1 86 ? -5.884 -4.488 19.018 1.00 69.12 86 ARG A O 1
ATOM 689 N N . LYS A 1 87 ? -7.986 -5.277 19.082 1.00 70.56 87 LYS A N 1
ATOM 690 C CA . LYS A 1 8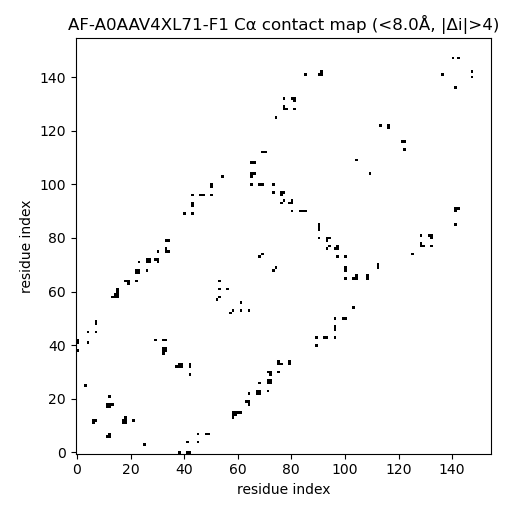7 ? -7.648 -6.650 19.486 1.00 70.56 87 LYS A CA 1
ATOM 691 C C . LYS A 1 87 ? -7.494 -7.598 18.299 1.00 70.56 87 LYS A C 1
ATOM 693 O O . LYS A 1 87 ? -7.111 -8.744 18.510 1.00 70.56 87 LYS A O 1
ATOM 698 N N . ASP A 1 88 ? -7.816 -7.139 17.096 1.00 84.00 88 ASP A N 1
ATOM 699 C CA . ASP A 1 88 ? -7.615 -7.909 15.883 1.00 84.00 88 ASP A CA 1
ATOM 700 C C . ASP A 1 88 ? -6.108 -8.081 15.650 1.00 84.00 88 ASP A C 1
ATOM 702 O O . ASP A 1 88 ? -5.335 -7.115 15.653 1.00 84.00 88 ASP A O 1
ATOM 706 N N . HIS A 1 89 ? -5.678 -9.332 15.491 1.00 87.81 89 HIS A N 1
ATOM 707 C CA . HIS A 1 89 ? -4.274 -9.694 15.306 1.00 87.81 89 HIS A CA 1
ATOM 708 C C . HIS A 1 89 ? -3.684 -9.106 14.020 1.00 87.81 89 HIS A C 1
ATOM 710 O O . HIS A 1 89 ? -2.462 -9.014 13.900 1.00 87.81 89 HIS A O 1
ATOM 716 N N . LEU A 1 90 ? -4.521 -8.668 13.075 1.00 91.00 90 LEU A N 1
ATOM 717 C CA . LEU A 1 90 ? -4.088 -8.083 11.813 1.00 91.00 90 LEU A CA 1
ATOM 718 C C . LEU A 1 90 ? -3.727 -6.602 11.897 1.00 91.00 90 LEU A C 1
ATOM 720 O O . LEU A 1 90 ? -3.035 -6.127 10.998 1.00 91.00 90 LEU A O 1
ATOM 724 N N . VAL A 1 91 ? -4.131 -5.863 12.939 1.00 90.75 91 VAL A N 1
ATOM 725 C CA . VAL A 1 91 ? -3.899 -4.403 13.008 1.00 90.75 91 VAL A CA 1
ATOM 726 C C . VAL A 1 91 ? -2.421 -4.065 12.821 1.00 90.75 91 VAL A C 1
ATOM 728 O O . VAL A 1 91 ? -2.086 -3.200 12.012 1.00 90.75 91 VAL A O 1
ATOM 731 N N . GLY A 1 92 ? -1.527 -4.782 13.509 1.00 90.62 92 GLY A N 1
ATOM 732 C CA . GLY A 1 92 ? -0.082 -4.583 13.376 1.00 90.62 92 GLY A CA 1
ATOM 733 C C . GLY A 1 92 ? 0.416 -4.810 11.945 1.00 90.62 92 GLY A C 1
ATOM 734 O O . GLY A 1 92 ? 1.205 -4.018 11.431 1.00 90.62 92 GLY A O 1
ATOM 735 N N . ASN A 1 93 ? -0.104 -5.834 11.265 1.00 94.50 93 ASN A N 1
ATOM 736 C CA . ASN A 1 93 ? 0.280 -6.163 9.893 1.00 94.50 93 ASN A CA 1
ATOM 737 C C . ASN A 1 93 ? -0.214 -5.104 8.897 1.00 94.50 93 ASN A C 1
ATOM 739 O O . ASN A 1 93 ? 0.538 -4.681 8.021 1.00 94.50 93 ASN A O 1
ATOM 743 N N . VAL A 1 94 ? -1.451 -4.621 9.049 1.00 95.31 94 VAL A N 1
ATOM 744 C CA . VAL A 1 94 ? -2.004 -3.561 8.188 1.00 95.31 94 VAL A CA 1
ATOM 745 C C . VAL A 1 94 ? -1.250 -2.243 8.400 1.00 95.31 94 VAL A C 1
ATOM 747 O O . VAL A 1 94 ? -0.915 -1.562 7.430 1.00 95.31 94 VAL A O 1
ATOM 750 N N . VAL A 1 95 ? -0.894 -1.908 9.647 1.00 94.44 95 VAL A N 1
ATOM 751 C CA . VAL A 1 95 ? -0.034 -0.752 9.953 1.00 94.44 95 VAL A CA 1
ATOM 752 C C . VAL A 1 95 ? 1.346 -0.910 9.307 1.00 94.44 95 VAL A C 1
ATOM 754 O O . VAL A 1 95 ? 1.848 0.041 8.707 1.00 94.44 95 VAL A O 1
ATOM 757 N N . ALA A 1 96 ? 1.954 -2.097 9.370 1.00 94.75 96 ALA A N 1
ATOM 758 C CA . ALA A 1 96 ? 3.243 -2.360 8.732 1.00 94.75 96 ALA A CA 1
ATOM 759 C C . ALA A 1 96 ? 3.178 -2.198 7.203 1.00 94.75 96 ALA A C 1
ATOM 761 O O . ALA A 1 96 ? 4.076 -1.596 6.613 1.00 94.75 96 ALA A O 1
ATOM 762 N N . ILE A 1 97 ? 2.095 -2.655 6.567 1.00 97.50 97 ILE A N 1
ATOM 763 C CA . ILE A 1 97 ? 1.838 -2.444 5.135 1.00 97.50 97 ILE A CA 1
ATOM 764 C C . ILE A 1 97 ? 1.721 -0.952 4.815 1.00 97.50 97 ILE A C 1
ATOM 766 O O . ILE A 1 97 ? 2.392 -0.476 3.898 1.00 97.50 97 ILE A O 1
ATOM 770 N N . MET A 1 98 ? 0.920 -0.204 5.582 1.00 97.12 98 MET A N 1
ATOM 771 C CA . MET A 1 98 ? 0.764 1.245 5.413 1.00 97.12 98 MET A CA 1
ATOM 772 C C . MET A 1 98 ? 2.124 1.949 5.458 1.00 97.12 98 MET A C 1
ATOM 774 O O . MET A 1 98 ? 2.468 2.719 4.560 1.00 97.12 98 MET A O 1
ATOM 778 N N . VAL A 1 99 ? 2.929 1.645 6.479 1.00 95.69 99 VAL A N 1
ATOM 779 C CA . VAL A 1 99 ? 4.278 2.201 6.634 1.00 95.69 99 VAL A CA 1
ATOM 780 C C . VAL A 1 99 ? 5.186 1.771 5.481 1.00 95.69 99 VAL A C 1
ATOM 782 O O . VAL A 1 99 ? 5.956 2.590 4.985 1.00 95.69 99 VAL A O 1
ATOM 785 N N . SER A 1 100 ? 5.090 0.523 5.017 1.00 97.44 100 SER A N 1
ATOM 786 C CA . SER A 1 100 ? 5.884 0.017 3.893 1.00 97.44 100 SER A CA 1
ATOM 787 C C . SER A 1 100 ? 5.587 0.762 2.589 1.00 97.44 100 SER A C 1
ATOM 789 O O . SER A 1 100 ? 6.525 1.142 1.885 1.00 97.44 100 SER A O 1
ATOM 791 N N . ILE A 1 101 ? 4.313 1.051 2.296 1.00 98.00 101 ILE A N 1
ATOM 792 C CA . ILE A 1 101 ? 3.916 1.859 1.132 1.00 98.00 101 ILE A CA 1
ATOM 793 C C . ILE A 1 101 ? 4.488 3.275 1.257 1.00 98.00 101 ILE A C 1
ATOM 795 O O . ILE A 1 101 ? 5.231 3.720 0.381 1.00 98.00 101 ILE A O 1
ATOM 799 N N . LEU A 1 102 ? 4.216 3.957 2.375 1.00 96.69 102 LEU A N 1
ATOM 800 C CA . LEU A 1 102 ? 4.674 5.332 2.610 1.00 96.69 102 LEU A CA 1
ATOM 801 C C . LEU A 1 102 ? 6.205 5.452 2.546 1.00 96.69 102 LEU A C 1
ATOM 803 O O . LEU A 1 102 ? 6.740 6.408 1.985 1.00 96.69 102 LEU A O 1
ATOM 807 N N . ARG A 1 103 ? 6.931 4.463 3.076 1.00 96.62 103 ARG A N 1
ATOM 808 C CA . ARG A 1 103 ? 8.399 4.439 3.068 1.00 96.62 103 ARG A CA 1
ATOM 809 C C . ARG A 1 103 ? 8.987 4.281 1.665 1.00 96.62 103 ARG A C 1
ATOM 811 O O . ARG A 1 103 ? 10.094 4.755 1.423 1.00 96.62 103 ARG A O 1
ATOM 818 N N . GLN A 1 104 ? 8.289 3.600 0.758 1.00 97.25 104 GLN A N 1
ATOM 819 C CA . GLN A 1 104 ? 8.760 3.370 -0.611 1.00 97.25 104 GLN A CA 1
ATOM 820 C C . GLN A 1 104 ? 8.379 4.500 -1.577 1.00 97.25 104 GLN A C 1
ATOM 822 O O . GLN A 1 104 ? 8.989 4.630 -2.642 1.00 97.25 104 GLN A O 1
ATOM 827 N N . MET A 1 105 ? 7.429 5.358 -1.197 1.00 97.88 105 MET A N 1
ATOM 828 C CA . MET A 1 105 ? 7.109 6.578 -1.933 1.00 97.88 105 MET A CA 1
ATOM 829 C C . MET A 1 105 ? 8.275 7.580 -1.910 1.00 97.88 105 MET A C 1
ATOM 831 O O . MET A 1 105 ? 8.996 7.746 -0.930 1.00 97.88 105 MET A O 1
ATOM 835 N N . THR A 1 106 ? 8.435 8.297 -3.019 1.00 97.44 106 THR A N 1
ATOM 836 C CA . THR A 1 106 ? 9.423 9.377 -3.203 1.00 97.44 106 THR A CA 1
ATOM 837 C C . THR A 1 106 ? 8.704 10.730 -3.273 1.00 97.44 106 THR A C 1
ATOM 839 O O . THR A 1 106 ? 7.478 10.748 -3.407 1.00 97.44 106 THR A O 1
ATOM 842 N N . PRO A 1 107 ? 9.406 11.881 -3.259 1.00 98.00 107 PRO A N 1
ATOM 843 C CA . PRO A 1 107 ? 8.754 13.187 -3.402 1.00 98.00 107 PRO A CA 1
ATOM 844 C C . PRO A 1 107 ? 7.856 13.301 -4.644 1.00 98.00 107 PRO A C 1
ATOM 846 O O . PRO A 1 107 ? 6.811 13.943 -4.592 1.00 98.00 107 PRO A O 1
ATOM 849 N N . TYR A 1 108 ? 8.219 12.628 -5.744 1.00 97.81 108 TYR A N 1
ATOM 850 C CA . TYR A 1 108 ? 7.361 12.527 -6.925 1.00 97.81 108 TYR A CA 1
ATOM 851 C C . TYR A 1 108 ? 6.023 11.852 -6.599 1.00 97.81 108 TYR A C 1
ATOM 853 O O . TYR A 1 108 ? 4.970 12.395 -6.918 1.00 97.81 108 TYR A O 1
ATOM 861 N N . HIS A 1 109 ? 6.065 10.693 -5.939 1.00 98.50 109 HIS A N 1
ATOM 862 C CA . HIS A 1 109 ? 4.882 9.917 -5.574 1.00 98.50 109 HIS A CA 1
ATOM 863 C C . HIS A 1 109 ? 3.953 10.707 -4.650 1.00 98.50 109 HIS A C 1
ATOM 865 O O . HIS A 1 109 ? 2.757 10.773 -4.907 1.00 98.50 109 HIS A O 1
ATOM 871 N N . TYR A 1 110 ? 4.503 11.373 -3.630 1.00 97.50 110 TYR A N 1
ATOM 872 C CA . TYR A 1 110 ? 3.722 12.233 -2.736 1.00 97.50 110 TYR A CA 1
ATOM 873 C C . TYR A 1 110 ? 3.041 13.379 -3.488 1.00 97.50 110 TYR A C 1
ATOM 875 O O . TYR A 1 110 ? 1.839 13.582 -3.331 1.00 97.50 110 TYR A O 1
ATOM 883 N N . ASN A 1 111 ? 3.776 14.087 -4.353 1.00 97.50 111 ASN A N 1
ATOM 884 C CA . ASN A 1 111 ? 3.201 15.152 -5.174 1.00 97.50 111 ASN A CA 1
ATOM 885 C C . ASN A 1 111 ? 2.109 14.619 -6.109 1.00 97.50 111 ASN A C 1
ATOM 887 O O . ASN A 1 111 ? 1.051 15.229 -6.232 1.00 97.50 111 ASN A O 1
ATOM 891 N N . HIS A 1 112 ? 2.347 13.479 -6.758 1.00 97.62 112 HIS A N 1
ATOM 892 C CA . HIS A 1 112 ? 1.375 12.863 -7.653 1.00 97.62 112 HIS A CA 1
ATOM 893 C C . HIS A 1 112 ? 0.103 12.449 -6.907 1.00 97.62 112 HIS A C 1
ATOM 895 O O . HIS A 1 112 ? -0.993 12.766 -7.355 1.00 97.62 112 HIS A O 1
ATOM 901 N N . TYR A 1 113 ? 0.250 11.818 -5.741 1.00 97.44 113 TYR A N 1
ATOM 902 C CA . TYR A 1 113 ? -0.868 11.368 -4.922 1.00 97.44 113 TYR A CA 1
ATOM 903 C C . TYR A 1 113 ? -1.718 12.541 -4.412 1.00 97.44 113 TYR A C 1
ATOM 905 O O . TYR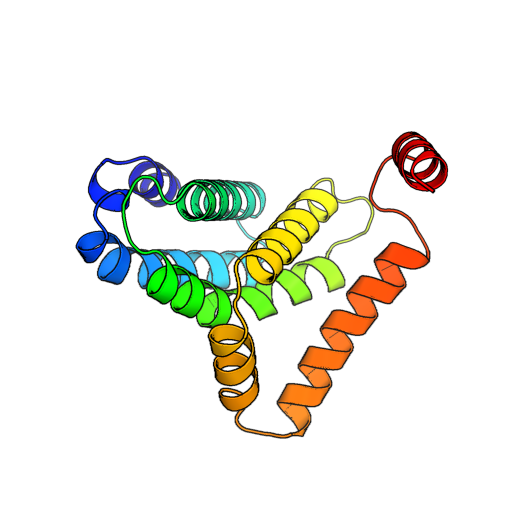 A 1 113 ? -2.936 12.516 -4.551 1.00 97.44 113 TYR A O 1
ATOM 913 N N . ILE A 1 114 ? -1.092 13.614 -3.907 1.00 96.25 114 ILE A N 1
ATOM 914 C CA . ILE A 1 114 ? -1.800 14.828 -3.4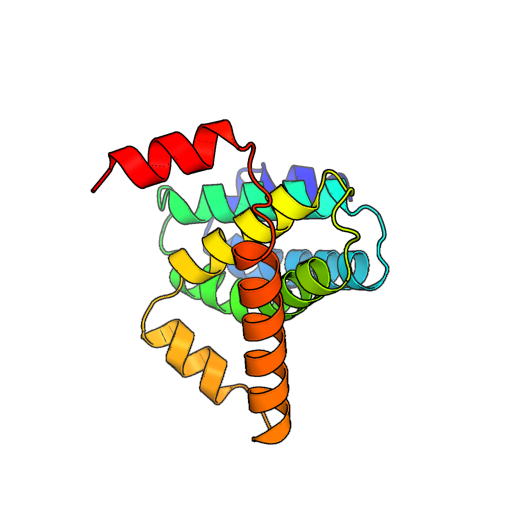55 1.00 96.25 114 ILE A CA 1
ATOM 915 C C . ILE A 1 114 ? -2.555 15.494 -4.614 1.00 96.25 114 ILE A C 1
ATOM 917 O O . ILE A 1 114 ? -3.695 15.922 -4.444 1.00 96.25 114 ILE A O 1
ATOM 921 N N . ASN A 1 115 ? -1.948 15.549 -5.801 1.00 96.44 115 ASN A N 1
ATOM 922 C CA . ASN A 1 115 ? -2.572 16.143 -6.983 1.00 96.44 115 ASN A CA 1
ATOM 923 C C . ASN A 1 115 ? -3.673 15.264 -7.603 1.00 96.44 115 ASN A C 1
ATOM 925 O O . ASN A 1 115 ? -4.406 15.745 -8.464 1.00 96.44 115 ASN A O 1
ATOM 929 N N . ASN A 1 116 ? -3.797 13.999 -7.188 1.00 96.38 116 ASN A N 1
ATOM 930 C CA . ASN A 1 116 ? -4.835 13.087 -7.668 1.00 96.38 116 ASN A CA 1
ATOM 931 C C . ASN A 1 116 ? -6.193 13.298 -6.966 1.00 96.38 116 ASN A C 1
ATOM 933 O O . ASN A 1 116 ? -7.222 12.827 -7.450 1.00 96.38 116 ASN A O 1
ATOM 937 N N . PHE A 1 117 ? -6.225 14.016 -5.839 1.00 96.44 117 PHE A N 1
ATOM 938 C CA . PHE A 1 117 ? -7.476 14.347 -5.156 1.00 96.44 117 PHE A CA 1
ATOM 939 C C . PHE A 1 117 ? -8.291 15.353 -5.972 1.00 96.44 117 PHE A C 1
ATOM 941 O O . PHE A 1 117 ? -7.836 16.454 -6.278 1.00 96.44 117 PHE A O 1
ATOM 948 N N . SER A 1 118 ? -9.536 14.992 -6.287 1.00 94.00 118 SER A N 1
ATOM 949 C CA . SER A 1 118 ? -10.419 15.838 -7.104 1.00 94.00 118 SER A CA 1
ATOM 950 C C . SER A 1 118 ? -10.920 17.076 -6.356 1.00 94.00 118 SER A C 1
ATOM 952 O O . SER A 1 118 ? -11.257 18.085 -6.975 1.00 94.00 118 SER A O 1
ATOM 954 N N . THR A 1 119 ? -10.996 17.015 -5.022 1.00 96.75 119 THR A N 1
ATOM 955 C CA . THR A 1 119 ? -11.498 18.118 -4.194 1.00 96.75 119 THR A CA 1
ATOM 956 C C . THR A 1 119 ? -10.632 18.335 -2.958 1.00 96.75 119 THR A C 1
ATOM 958 O O . THR A 1 119 ? -10.003 17.414 -2.442 1.00 96.75 119 THR A O 1
ATOM 961 N N . LYS A 1 120 ? -10.639 19.571 -2.442 1.00 95.25 120 LYS A N 1
ATOM 962 C CA . LYS A 1 120 ? -9.969 19.898 -1.174 1.00 95.25 120 LYS A CA 1
ATOM 963 C C . LYS A 1 120 ? -10.576 19.147 0.010 1.00 95.25 120 LYS A C 1
ATOM 965 O O . LYS A 1 120 ? -9.841 18.792 0.920 1.00 95.25 120 LYS A O 1
ATOM 970 N N . THR A 1 121 ? -11.889 18.922 -0.005 1.00 97.06 121 THR A N 1
ATOM 971 C CA . THR A 1 121 ? -12.582 18.159 1.039 1.00 97.06 121 THR A CA 1
ATOM 972 C C . THR A 1 121 ? -12.055 16.732 1.095 1.00 97.06 121 THR A C 1
ATOM 974 O O . THR A 1 121 ? -11.642 16.289 2.154 1.00 97.06 121 THR A O 1
ATOM 977 N N . ASP A 1 122 ? -11.943 16.072 -0.058 1.00 96.19 122 ASP A N 1
ATOM 978 C CA . ASP A 1 122 ? -11.452 14.695 -0.140 1.00 96.19 122 ASP A CA 1
ATOM 979 C C . ASP A 1 122 ? -10.003 14.551 0.366 1.00 96.19 122 ASP A C 1
ATOM 981 O O . ASP A 1 122 ? -9.664 13.610 1.084 1.00 96.19 122 ASP A O 1
ATOM 985 N N . LEU A 1 123 ? -9.154 15.541 0.066 1.00 95.94 123 LEU A N 1
ATOM 986 C CA . LEU A 1 123 ? -7.799 15.613 0.615 1.00 95.94 123 LEU A CA 1
ATOM 987 C C . LEU A 1 123 ? -7.796 15.810 2.141 1.00 95.94 123 LEU A C 1
ATOM 989 O O . LEU A 1 123 ? -6.993 15.192 2.838 1.00 95.94 123 LEU A O 1
ATOM 993 N N . LEU A 1 124 ? -8.666 16.675 2.672 1.00 96.75 124 LEU A N 1
ATOM 994 C CA . LEU A 1 124 ? -8.781 16.888 4.118 1.00 96.75 124 LEU A CA 1
ATOM 995 C C . LEU A 1 124 ? -9.281 15.632 4.836 1.00 96.75 124 LEU A C 1
ATOM 997 O O . LEU A 1 124 ? -8.751 15.307 5.898 1.00 96.75 124 LEU A O 1
ATOM 1001 N N . ASP A 1 125 ? -10.230 14.907 4.245 1.00 96.19 125 ASP A N 1
ATOM 1002 C CA . ASP A 1 125 ? -10.730 13.639 4.778 1.00 96.19 125 ASP A CA 1
ATOM 1003 C C . ASP A 1 125 ? -9.606 12.599 4.841 1.00 96.19 125 ASP A C 1
ATOM 1005 O O . ASP A 1 125 ? -9.385 11.987 5.884 1.00 96.19 125 ASP A O 1
ATOM 1009 N N . PHE A 1 126 ? -8.812 12.471 3.774 1.00 95.62 126 PHE A N 1
ATOM 1010 C CA . PHE A 1 126 ? -7.630 11.607 3.766 1.00 95.62 126 PHE A CA 1
ATOM 1011 C C . PHE A 1 126 ? -6.599 11.987 4.845 1.00 95.62 126 PHE A C 1
ATOM 1013 O O . PHE A 1 126 ? -6.059 11.122 5.538 1.00 95.62 126 PHE A O 1
ATOM 1020 N N . ILE A 1 127 ? -6.325 13.282 5.029 1.00 95.06 127 ILE A N 1
ATOM 1021 C CA . ILE A 1 127 ? -5.418 13.746 6.090 1.00 95.06 127 ILE A CA 1
ATOM 1022 C C . ILE A 1 127 ? -5.991 13.401 7.470 1.00 95.06 127 ILE A C 1
ATOM 1024 O O . ILE A 1 127 ? -5.249 12.966 8.352 1.00 95.06 127 ILE A O 1
ATOM 1028 N N . MET A 1 128 ? -7.301 13.555 7.662 1.00 95.94 128 MET A N 1
ATOM 1029 C CA . MET A 1 128 ? -7.967 13.196 8.910 1.00 95.94 128 MET A CA 1
ATOM 1030 C C . MET A 1 128 ? -7.857 11.693 9.188 1.00 95.94 128 MET A C 1
ATOM 1032 O O . MET A 1 128 ? -7.531 11.316 10.310 1.00 95.94 128 MET A O 1
ATOM 1036 N N . GLU A 1 129 ? -8.038 10.837 8.179 1.00 95.44 129 GLU A N 1
ATOM 1037 C CA . GLU A 1 129 ? -7.836 9.386 8.288 1.00 95.44 129 GLU A CA 1
ATOM 1038 C C . GLU A 1 129 ? -6.417 9.054 8.786 1.00 95.44 129 GLU A C 1
ATOM 1040 O O . GLU A 1 129 ? -6.258 8.300 9.748 1.00 95.44 129 GLU A O 1
ATOM 1045 N N . ILE A 1 130 ? -5.384 9.688 8.220 1.00 93.00 130 ILE A N 1
ATOM 1046 C CA . ILE A 1 130 ? -3.995 9.538 8.685 1.00 93.00 130 ILE A CA 1
ATOM 1047 C C . ILE A 1 130 ? -3.831 9.998 10.144 1.00 93.00 130 ILE A C 1
ATOM 1049 O O . ILE A 1 130 ? -3.192 9.315 10.948 1.00 93.00 130 ILE A O 1
ATOM 1053 N N . LEU A 1 131 ? -4.399 11.150 10.510 1.00 91.94 131 LEU A N 1
ATOM 1054 C CA . LEU A 1 131 ? -4.314 11.680 11.875 1.00 91.94 131 LEU A CA 1
ATOM 1055 C C . LEU A 1 131 ? -5.006 10.768 12.894 1.00 91.94 131 LEU A C 1
ATOM 1057 O O . LEU A 1 131 ? -4.509 10.620 14.011 1.00 91.94 131 LEU A O 1
ATOM 1061 N N . LEU A 1 132 ? -6.120 10.135 12.519 1.00 91.44 132 LEU A N 1
ATOM 1062 C CA . LEU A 1 132 ? -6.801 9.147 13.353 1.00 91.44 132 LEU A CA 1
ATOM 1063 C C . LEU A 1 132 ? -5.910 7.930 13.600 1.00 91.44 132 LEU A C 1
ATOM 1065 O O . LEU A 1 132 ? -5.790 7.511 14.751 1.00 91.44 132 LEU A O 1
ATOM 1069 N N . VAL A 1 133 ? -5.228 7.424 12.566 1.00 90.88 133 VAL A N 1
ATOM 1070 C CA . VAL A 1 133 ? -4.246 6.343 12.728 1.00 90.88 133 VAL A CA 1
ATOM 1071 C C . VAL A 1 133 ? -3.141 6.765 13.697 1.00 90.88 133 VAL A C 1
ATOM 1073 O O . VAL A 1 133 ? -2.894 6.066 14.676 1.00 90.88 133 VAL A O 1
ATOM 1076 N N . PHE A 1 134 ? -2.518 7.933 13.508 1.00 87.00 134 PHE A N 1
ATOM 1077 C CA . PHE A 1 134 ? -1.464 8.406 14.416 1.00 87.00 134 PHE A CA 1
ATOM 1078 C C . PHE A 1 134 ? -1.937 8.564 15.858 1.00 87.00 134 PHE A C 1
ATOM 1080 O O . PHE A 1 134 ? -1.261 8.115 16.783 1.00 87.00 134 PHE A O 1
ATOM 1087 N N . ARG A 1 135 ? -3.101 9.183 16.061 1.00 86.31 135 ARG A N 1
ATOM 1088 C CA . ARG A 1 135 ? -3.707 9.338 17.385 1.00 86.31 135 ARG A CA 1
ATOM 1089 C C . ARG A 1 135 ? -3.890 7.980 18.056 1.00 86.31 135 ARG A C 1
ATOM 1091 O O . ARG A 1 135 ? -3.638 7.840 19.252 1.00 86.31 135 ARG A O 1
ATOM 1098 N N . ASP A 1 136 ? -4.346 6.994 17.300 1.00 83.94 136 ASP A N 1
ATOM 1099 C CA . ASP A 1 136 ? -4.617 5.663 17.816 1.00 83.94 136 ASP A CA 1
ATOM 1100 C C . ASP A 1 136 ? -3.326 4.915 18.175 1.00 83.94 136 ASP A C 1
ATOM 1102 O O . ASP A 1 136 ? -3.273 4.329 19.260 1.00 83.94 136 ASP A O 1
ATOM 1106 N N . LEU A 1 137 ? -2.275 5.046 17.356 1.00 82.00 137 LEU A N 1
ATOM 1107 C CA . LEU A 1 137 ? -0.936 4.497 17.612 1.00 82.00 137 LEU A CA 1
ATOM 1108 C C . LEU A 1 137 ? -0.240 5.146 18.823 1.00 82.00 137 LEU A C 1
ATOM 1110 O O . LEU A 1 137 ? 0.382 4.446 19.618 1.00 82.00 137 LEU A O 1
ATOM 1114 N N . VAL A 1 138 ? -0.342 6.472 18.984 1.00 77.69 138 VAL A N 1
ATOM 1115 C CA . VAL A 1 138 ? 0.288 7.212 20.098 1.00 77.69 138 VAL A CA 1
ATOM 1116 C C . VAL A 1 138 ? -0.409 6.919 21.423 1.00 77.69 138 VAL A C 1
ATOM 1118 O O . VAL A 1 138 ? 0.249 6.722 22.441 1.00 77.69 138 VAL A O 1
ATOM 1121 N N . ASN A 1 139 ? -1.743 6.883 21.427 1.00 73.00 139 ASN A N 1
ATOM 1122 C CA . ASN A 1 139 ? -2.496 6.694 22.664 1.00 73.00 139 ASN A CA 1
ATOM 1123 C C . ASN A 1 139 ? -2.415 5.259 23.199 1.00 73.00 139 ASN A C 1
ATOM 1125 O O . ASN A 1 139 ? -2.592 5.063 24.401 1.00 73.00 139 ASN A O 1
ATOM 1129 N N . LYS A 1 140 ? -2.202 4.256 22.335 1.00 66.44 140 LYS A N 1
ATOM 1130 C CA . LYS A 1 140 ? -1.968 2.857 22.724 1.00 66.44 140 LYS A CA 1
ATOM 1131 C C . LYS A 1 140 ? -1.058 2.196 21.689 1.00 66.44 140 LYS A C 1
ATOM 1133 O O . LYS A 1 140 ? -1.488 1.986 20.559 1.00 66.44 140 LYS A O 1
ATOM 1138 N N . SER A 1 141 ? 0.164 1.843 22.091 1.00 63.34 141 SER A N 1
ATOM 1139 C CA . SER A 1 141 ? 1.094 1.133 21.209 1.00 63.34 141 SER A CA 1
ATOM 1140 C C . SER A 1 141 ? 0.470 -0.183 20.732 1.00 63.34 141 SER A C 1
ATOM 1142 O O . SER A 1 141 ? -0.035 -0.967 21.533 1.00 63.34 141 SER A O 1
ATOM 1144 N N . VAL A 1 142 ? 0.476 -0.394 19.416 1.00 61.75 142 VAL A N 1
ATOM 1145 C CA . VAL A 1 142 ? 0.073 -1.649 18.747 1.00 61.75 142 VAL A CA 1
ATOM 1146 C C . VAL A 1 142 ? 1.155 -2.725 18.831 1.00 61.75 142 VAL A C 1
ATOM 1148 O O . VAL A 1 142 ? 0.896 -3.877 18.496 1.00 61.75 142 VAL A O 1
ATOM 1151 N N . TYR A 1 143 ? 2.356 -2.359 19.279 1.00 61.06 143 TYR A N 1
ATOM 1152 C CA . TYR A 1 143 ? 3.460 -3.281 19.499 1.00 61.06 143 TYR A CA 1
ATOM 1153 C C . TYR A 1 143 ? 3.574 -3.631 20.988 1.00 61.06 143 TYR A C 1
ATOM 1155 O O . TYR A 1 143 ? 3.153 -2.836 21.837 1.00 61.06 143 TYR A O 1
ATOM 1163 N N . PRO A 1 144 ? 4.141 -4.805 21.328 1.00 62.41 144 PRO A N 1
ATOM 1164 C CA . PRO A 1 144 ? 4.368 -5.193 22.717 1.00 62.41 144 PRO A CA 1
ATOM 1165 C C . PRO A 1 144 ? 5.087 -4.092 23.506 1.00 62.41 144 PRO A C 1
ATOM 1167 O O . PRO A 1 144 ? 5.944 -3.394 22.960 1.00 62.41 144 PRO A O 1
ATOM 1170 N N . CYS A 1 145 ? 4.765 -3.947 24.796 1.00 60.00 145 CYS A N 1
ATOM 1171 C CA . CYS A 1 145 ? 5.380 -2.930 25.658 1.00 60.00 145 CYS A CA 1
ATOM 1172 C C . CYS A 1 145 ? 6.917 -2.977 25.619 1.00 60.00 145 CYS A C 1
ATOM 1174 O O . CYS A 1 145 ? 7.547 -1.923 25.562 1.00 60.00 145 CYS A O 1
ATOM 1176 N N . ASP A 1 146 ? 7.488 -4.179 25.529 1.00 63.88 146 ASP A N 1
ATOM 1177 C CA . ASP A 1 146 ? 8.930 -4.435 25.452 1.00 63.88 146 ASP A CA 1
ATOM 1178 C C . ASP A 1 146 ? 9.598 -3.736 24.250 1.00 63.88 146 ASP A C 1
ATOM 1180 O O . ASP A 1 146 ? 10.750 -3.313 24.322 1.00 63.88 146 ASP A O 1
ATOM 1184 N N . TRP A 1 147 ? 8.877 -3.536 23.139 1.00 64.94 147 TRP A N 1
ATOM 1185 C CA . TRP A 1 147 ? 9.399 -2.806 21.975 1.00 64.94 147 TRP A CA 1
ATOM 1186 C C 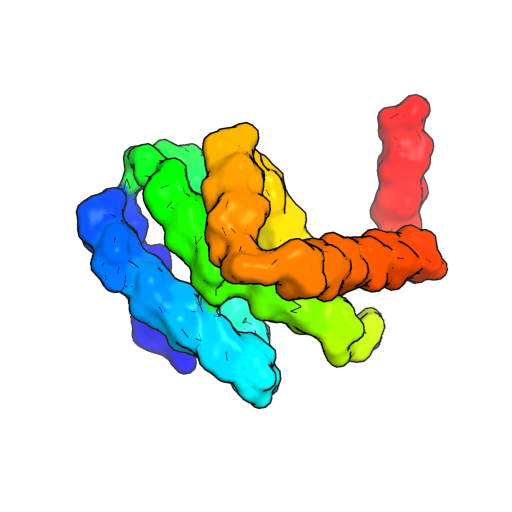. TRP A 1 147 ? 9.425 -1.293 22.206 1.00 64.94 147 TRP A C 1
ATOM 1188 O O . TRP A 1 147 ? 10.314 -0.610 21.698 1.00 64.94 147 TRP A O 1
ATOM 1198 N N . ASN A 1 148 ? 8.492 -0.754 22.999 1.00 58.59 148 ASN A N 1
ATOM 1199 C CA . ASN A 1 148 ? 8.514 0.664 23.365 1.00 58.59 148 ASN A CA 1
ATOM 1200 C C . ASN A 1 148 ? 9.725 0.983 24.258 1.00 58.59 148 ASN A C 1
ATOM 1202 O O . ASN A 1 148 ? 10.305 2.061 24.130 1.00 58.59 148 ASN A O 1
ATOM 1206 N N . GLU A 1 149 ? 10.147 0.044 25.112 1.00 57.62 149 GLU A N 1
ATOM 1207 C CA . GLU A 1 149 ? 11.390 0.172 25.883 1.00 57.62 149 GLU A CA 1
ATOM 1208 C C . GLU A 1 149 ? 12.621 0.185 24.966 1.00 57.62 149 GLU A C 1
ATOM 1210 O O . GLU A 1 149 ? 13.482 1.056 25.107 1.00 57.62 149 GLU A O 1
ATOM 1215 N N . MET A 1 150 ? 12.670 -0.694 23.956 1.00 57.53 150 MET A N 1
ATOM 1216 C CA . MET A 1 150 ? 13.753 -0.706 22.963 1.00 57.53 150 MET A CA 1
ATOM 1217 C C . MET A 1 150 ? 13.839 0.601 22.156 1.00 57.53 150 MET A C 1
ATOM 1219 O O . MET A 1 150 ? 14.940 1.066 21.869 1.00 57.53 150 MET A O 1
ATOM 1223 N N . ILE A 1 151 ? 12.701 1.221 21.823 1.00 55.31 151 ILE A N 1
ATOM 1224 C CA . ILE A 1 151 ? 12.649 2.509 21.107 1.00 55.31 151 ILE A CA 1
ATOM 1225 C C . ILE A 1 151 ? 13.099 3.675 22.007 1.00 55.31 151 ILE A C 1
ATOM 1227 O O . ILE A 1 151 ? 13.756 4.599 21.527 1.00 55.31 151 ILE A O 1
ATOM 1231 N N . MET A 1 152 ? 12.794 3.650 23.311 1.00 56.03 152 MET A N 1
ATOM 1232 C CA . MET A 1 152 ? 13.258 4.689 24.245 1.00 56.03 152 MET A CA 1
ATOM 1233 C C . MET A 1 152 ? 14.764 4.624 24.531 1.00 56.03 152 MET A C 1
ATOM 1235 O O . MET A 1 152 ? 15.363 5.664 24.787 1.00 56.03 152 MET A O 1
ATOM 1239 N N . LEU A 1 153 ? 15.378 3.441 24.445 1.00 50.09 153 LEU A N 1
ATOM 1240 C CA . LEU A 1 153 ? 16.820 3.239 24.645 1.00 50.09 153 LEU A CA 1
ATOM 1241 C C . LEU A 1 153 ? 17.679 3.610 23.420 1.00 50.09 153 LEU A C 1
ATOM 1243 O O . LEU A 1 153 ? 18.902 3.608 23.515 1.00 50.09 153 LEU A O 1
ATOM 1247 N N . GLN A 1 154 ? 17.064 3.927 22.276 1.00 48.16 154 GLN A N 1
ATOM 1248 C CA . GLN A 1 154 ? 17.759 4.379 21.060 1.00 48.16 154 GLN A CA 1
ATOM 1249 C C . GLN A 1 154 ? 17.988 5.903 20.999 1.00 48.16 154 GLN A C 1
ATOM 1251 O O . GLN A 1 154 ? 18.394 6.412 19.952 1.00 48.16 154 GLN A O 1
ATOM 1256 N N . LYS A 1 155 ? 17.719 6.635 22.087 1.00 37.56 155 LYS A N 1
ATOM 1257 C CA . LYS A 1 155 ? 18.013 8.070 22.214 1.00 37.56 155 LYS A CA 1
ATOM 1258 C C . LYS A 1 155 ? 19.331 8.335 22.925 1.00 37.56 155 LYS A C 1
ATOM 1260 O O . LYS A 1 155 ? 19.601 7.646 23.931 1.00 37.56 155 LYS A O 1
#

Mean predicted aligned error: 5.7 Å

Nearest PDB structures (foldseek):
  8xm7-assembly1_B  TM=8.926E-01  e=4.018E-06  Homo sapiens
  7dpa-assembly1_D  TM=8.837E-01  e=5.405E-06  Homo sapiens
  7ezc-assembly1_B  TM=3.080E-01  e=5.237E+00  Homo sapiens

Sequence (155 aa):
MMCVNDLVHSELFRIPDCRVVLLPMICNQIKSLLECKDEMELCVKIISDIMISLYGREWGATHKDISEIMLSILRTVIQCVVHLERKDHLVGNVVAIMVSILRQMTPYHYNHYINNFSTKTDLLDFIMEILLVFRDLVNKSVYPCDWNEMIMLQK

Secondary structure (DSSP, 8-state):
-HHHHHHHTSHHHHSHHHHHHHHHHHHHHHHHHHHHT-SHHHHHHHHHHHHHHHHH-TTS--HHHHHHHHHHHHHHHHHHHHHS-TT-TTHHHHHHHHHHHHHH--HHHHHHHHHT-SSHHHHHHHHHHHHHHHHHHHHS-SS-HHHHHHHHTT-

Radius of gyration: 16.17 Å; Cα contacts (8 Å, |Δi|>4): 118; chains: 1; bounding box: 34×38×44 Å

Organism: Caerostris extrusa (NCBI:txid172846)

Foldseek 3Di:
DVVLLVVCVDPLVLAPVSCVVSLLVLLQVLLVCLVVVHPVVVSLVSLVSNLVSLVVCPRDDCQVVLLSNCQRPLLSLLVSLLPDDLPPPCNVSSVVSNVSSVVPDDPVSVVVNLVPDPDPVSSVVSVVSVVSNVVVCVVDPSDPPVVVVVVVVVD

Solvent-accessible surface area (backbone atoms only — not comparable to full-atom values): 8887 Å² total; per-residue (Å²): 113,66,71,60,50,53,46,65,75,33,76,58,48,47,36,55,78,46,32,71,65,48,46,62,57,52,39,52,54,43,40,56,27,58,76,69,66,41,67,49,71,58,43,53,49,46,52,46,54,49,54,52,58,52,68,67,46,81,51,53,83,43,68,68,57,50,52,50,47,51,76,59,33,45,66,61,44,51,51,46,54,66,70,52,57,91,84,47,83,55,48,56,54,46,48,50,46,48,51,52,53,61,68,72,50,48,75,65,48,54,54,52,56,63,68,64,47,91,43,72,65,60,48,50,51,53,51,48,52,53,50,51,44,50,51,50,45,73,77,47,68,78,59,62,71,72,56,55,54,57,60,62,68,74,111

InterPro domains:
  IPR026791 Dedicator of cytokinesis [PTHR45653] (1-154)
  IPR056372 Dedicator of cytokinesis, TPR repeats region [PF23554] (2-154)

pLDDT: mean 89.7, std 12.41, range [37.56, 98.5]